Protein AF-Q1LC06-F1 (afdb_monomer)

pLDDT: mean 85.15, std 14.75, range [35.41, 97.0]

Mean predicted aligned error: 7.0 Å

Radius of gyration: 16.5 Å; Cα contacts (8 Å, |Δi|>4): 172; chains: 1; bounding box: 37×42×52 Å

Structure (mmCIF, N/CA/C/O backbone):
data_AF-Q1LC06-F1
#
_entry.id   AF-Q1LC06-F1
#
loop_
_atom_site.group_PDB
_atom_site.id
_atom_site.type_symbol
_atom_site.label_atom_id
_atom_site.label_alt_id
_atom_site.label_comp_id
_atom_site.label_asym_id
_atom_site.label_entity_id
_atom_site.label_seq_id
_atom_site.pdbx_PDB_ins_code
_atom_site.Cartn_x
_atom_site.Cartn_y
_atom_site.Cartn_z
_atom_site.occupancy
_atom_site.B_iso_or_equiv
_atom_site.auth_seq_id
_atom_site.auth_comp_id
_atom_site.auth_asym_id
_atom_site.auth_atom_id
_atom_site.pdbx_PDB_model_num
ATOM 1 N N . MET A 1 1 ? 7.340 -6.368 9.142 1.00 75.00 1 MET A N 1
ATOM 2 C CA . MET A 1 1 ? 6.178 -6.668 8.274 1.00 75.00 1 MET A CA 1
ATOM 3 C C . MET A 1 1 ? 6.332 -6.189 6.844 1.00 75.00 1 MET A C 1
ATOM 5 O O . MET A 1 1 ? 6.504 -7.038 5.987 1.00 75.00 1 MET A O 1
ATOM 9 N N . ALA A 1 2 ? 6.331 -4.875 6.582 1.00 82.19 2 ALA A N 1
ATOM 10 C CA . ALA A 1 2 ? 6.405 -4.317 5.225 1.00 82.19 2 ALA A CA 1
ATOM 11 C C . ALA A 1 2 ? 7.526 -4.959 4.376 1.00 82.19 2 ALA A C 1
ATOM 13 O O . ALA A 1 2 ? 7.285 -5.478 3.293 1.00 82.19 2 ALA A O 1
ATOM 14 N N . THR A 1 3 ? 8.736 -5.085 4.928 1.00 87.25 3 THR A N 1
ATOM 15 C CA . THR A 1 3 ? 9.848 -5.800 4.279 1.00 87.25 3 THR A CA 1
ATOM 16 C C . THR A 1 3 ? 9.493 -7.221 3.822 1.00 87.25 3 THR A C 1
ATOM 18 O O . THR A 1 3 ? 9.851 -7.611 2.711 1.00 87.25 3 THR A O 1
ATOM 21 N N . ARG A 1 4 ? 8.800 -8.005 4.665 1.00 85.88 4 ARG A N 1
ATOM 22 C CA . ARG A 1 4 ? 8.395 -9.388 4.352 1.00 85.88 4 ARG A CA 1
ATOM 23 C C . ARG A 1 4 ? 7.336 -9.404 3.256 1.00 85.88 4 ARG A C 1
ATOM 25 O O . ARG A 1 4 ? 7.465 -10.193 2.330 1.00 85.88 4 ARG A O 1
ATOM 32 N N . THR A 1 5 ? 6.352 -8.508 3.322 1.00 86.38 5 THR A N 1
ATOM 33 C CA . THR A 1 5 ? 5.276 -8.411 2.328 1.00 86.38 5 THR A CA 1
ATOM 34 C C . THR A 1 5 ? 5.833 -8.173 0.926 1.00 86.38 5 THR A C 1
ATOM 36 O O . THR A 1 5 ? 5.565 -8.960 0.020 1.00 86.38 5 THR A O 1
ATOM 39 N N . ALA A 1 6 ? 6.669 -7.144 0.750 1.00 88.19 6 ALA A N 1
ATOM 40 C CA . ALA A 1 6 ? 7.262 -6.843 -0.552 1.00 88.19 6 ALA A CA 1
ATOM 41 C C . ALA A 1 6 ? 8.168 -7.978 -1.054 1.00 88.19 6 ALA A C 1
ATOM 43 O O . ALA A 1 6 ? 8.025 -8.432 -2.186 1.00 88.19 6 ALA A O 1
ATOM 44 N N . ARG A 1 7 ? 9.054 -8.507 -0.199 1.00 89.75 7 ARG A N 1
ATOM 45 C CA . ARG A 1 7 ? 9.931 -9.629 -0.576 1.00 89.75 7 ARG A CA 1
ATOM 46 C C . ARG A 1 7 ? 9.153 -10.893 -0.937 1.00 89.75 7 ARG A C 1
ATOM 48 O O . ARG A 1 7 ? 9.532 -11.576 -1.880 1.00 89.75 7 ARG A O 1
ATOM 55 N N . GLY A 1 8 ? 8.072 -11.188 -0.220 1.00 88.00 8 GLY A N 1
ATOM 56 C CA . GLY A 1 8 ? 7.215 -12.336 -0.493 1.00 88.00 8 GLY A CA 1
ATOM 57 C C . GLY A 1 8 ? 6.530 -12.236 -1.853 1.00 88.00 8 GLY A C 1
ATOM 58 O O . GLY A 1 8 ? 6.488 -13.224 -2.581 1.00 88.00 8 GLY A O 1
ATOM 59 N N . VAL A 1 9 ? 6.046 -11.048 -2.231 1.00 88.88 9 VAL A N 1
ATOM 60 C CA . VAL A 1 9 ? 5.486 -10.813 -3.572 1.00 88.88 9 VAL A CA 1
ATOM 61 C C . VAL A 1 9 ? 6.544 -11.040 -4.652 1.00 88.88 9 VAL A C 1
ATOM 63 O O . VAL A 1 9 ? 6.303 -11.813 -5.578 1.00 88.88 9 VAL A O 1
ATOM 66 N N . LEU A 1 10 ? 7.717 -10.416 -4.510 1.00 90.88 10 LEU A N 1
ATOM 67 C CA . LEU A 1 10 ? 8.790 -10.509 -5.503 1.00 90.88 10 LEU A CA 1
ATOM 68 C C . LEU A 1 10 ? 9.287 -11.944 -5.683 1.00 90.88 10 LEU A C 1
ATOM 70 O O . LEU A 1 10 ? 9.414 -12.404 -6.813 1.00 90.88 10 LEU A O 1
ATOM 74 N N . ALA A 1 11 ? 9.481 -12.679 -4.586 1.00 89.56 11 ALA A N 1
ATOM 75 C CA . ALA A 1 11 ? 9.899 -14.076 -4.639 1.00 89.56 11 ALA A CA 1
ATOM 76 C C . ALA A 1 11 ? 8.868 -14.967 -5.354 1.00 89.56 11 ALA A C 1
ATOM 78 O O . ALA A 1 11 ? 9.244 -15.808 -6.164 1.00 89.56 11 ALA A O 1
ATOM 79 N N . ARG A 1 12 ? 7.563 -14.769 -5.110 1.00 88.19 12 ARG A N 1
ATOM 80 C CA . ARG A 1 12 ? 6.499 -15.551 -5.774 1.00 88.19 12 ARG A CA 1
ATOM 81 C C . ARG A 1 12 ? 6.380 -15.272 -7.270 1.00 88.19 12 ARG A C 1
ATOM 83 O O . ARG A 1 12 ? 5.881 -16.121 -8.001 1.00 88.19 12 ARG A O 1
ATOM 90 N N . LYS A 1 13 ? 6.780 -14.080 -7.707 1.00 89.88 13 LYS A N 1
ATOM 91 C CA . LYS A 1 13 ? 6.736 -13.651 -9.111 1.00 89.88 13 LYS A CA 1
ATOM 92 C C . LYS A 1 13 ? 8.091 -13.738 -9.812 1.00 89.88 13 LYS A C 1
ATOM 94 O O . LYS A 1 13 ? 8.196 -13.266 -10.937 1.00 89.88 13 LYS A O 1
ATOM 99 N N . ASP A 1 14 ? 9.089 -14.332 -9.153 1.00 91.94 14 ASP A N 1
ATOM 100 C CA . ASP A 1 14 ? 10.467 -14.453 -9.641 1.00 91.94 14 ASP A CA 1
ATOM 101 C C . ASP A 1 14 ? 11.035 -13.113 -10.154 1.00 91.94 14 ASP A C 1
ATOM 103 O O . ASP A 1 14 ? 11.592 -12.996 -11.244 1.00 91.94 14 ASP A O 1
ATOM 107 N N . PHE A 1 15 ? 10.819 -12.057 -9.365 1.00 93.38 15 PHE A N 1
ATOM 108 C CA . PHE A 1 15 ? 11.215 -10.690 -9.693 1.00 93.38 15 PHE A CA 1
ATOM 109 C C . PHE A 1 15 ? 12.396 -10.238 -8.836 1.00 93.38 15 PHE A C 1
ATOM 111 O O . PHE A 1 15 ? 12.371 -10.312 -7.606 1.00 93.38 15 PHE A O 1
ATOM 118 N N . SER A 1 16 ? 13.418 -9.683 -9.479 1.00 95.50 16 SER A N 1
ATOM 119 C CA . SER A 1 16 ? 14.534 -9.023 -8.799 1.00 95.50 16 SER A CA 1
ATOM 120 C C . SER A 1 16 ? 14.218 -7.563 -8.448 1.00 95.50 16 SER A C 1
ATOM 122 O O . SER A 1 16 ? 13.376 -6.916 -9.076 1.00 95.50 16 SER A O 1
ATOM 124 N N . PHE A 1 17 ? 14.954 -6.994 -7.485 1.00 95.38 17 PHE A N 1
ATOM 125 C CA . PHE A 1 17 ? 14.864 -5.560 -7.176 1.00 95.38 17 PHE A CA 1
ATOM 126 C C . PHE A 1 17 ? 15.241 -4.668 -8.366 1.00 95.38 17 PHE A C 1
ATOM 128 O O . PHE A 1 17 ? 14.696 -3.575 -8.498 1.00 95.38 17 PHE A O 1
ATOM 135 N N . ALA A 1 18 ? 16.137 -5.134 -9.242 1.00 96.38 18 ALA A N 1
ATOM 136 C CA . ALA A 1 18 ? 16.543 -4.403 -10.439 1.00 96.38 18 ALA A CA 1
ATOM 137 C C . ALA A 1 18 ? 15.396 -4.312 -11.451 1.00 96.38 18 ALA A C 1
ATOM 139 O O . ALA A 1 18 ? 15.046 -3.212 -11.872 1.00 96.38 18 ALA A O 1
ATOM 140 N N . GLN A 1 19 ? 14.754 -5.446 -11.754 1.00 96.94 19 GLN A N 1
ATOM 141 C CA . GLN A 1 19 ? 13.580 -5.487 -12.633 1.00 96.94 19 GLN A CA 1
ATOM 142 C C . GLN A 1 19 ? 12.419 -4.668 -12.068 1.00 96.94 19 GLN A C 1
ATOM 144 O O . GLN A 1 19 ? 11.697 -4.026 -12.827 1.00 96.94 19 GLN A O 1
ATOM 149 N N . LEU A 1 20 ? 12.235 -4.683 -10.743 1.00 96.88 20 LEU A N 1
ATOM 150 C CA . LEU A 1 20 ? 11.213 -3.873 -10.092 1.00 96.88 20 LEU A CA 1
ATOM 151 C C . LEU A 1 20 ? 11.479 -2.376 -10.279 1.00 96.88 20 LEU A C 1
ATOM 153 O O . LEU A 1 20 ? 10.591 -1.657 -10.727 1.00 96.88 20 LEU A O 1
ATOM 157 N N . ALA A 1 21 ? 12.690 -1.916 -9.952 1.00 97.00 21 ALA A N 1
ATOM 158 C CA . ALA A 1 21 ? 13.057 -0.505 -10.054 1.00 97.00 21 ALA A CA 1
ATOM 159 C C . ALA A 1 21 ? 12.931 0.018 -11.492 1.00 97.00 21 ALA A C 1
ATOM 161 O O . ALA A 1 21 ? 12.419 1.114 -11.710 1.00 97.00 21 ALA A O 1
ATOM 162 N N . GLU A 1 22 ? 13.370 -0.779 -12.469 1.00 96.88 22 GLU A N 1
ATOM 163 C CA . GLU A 1 22 ? 13.260 -0.451 -13.890 1.00 96.88 22 GLU A CA 1
ATOM 164 C C . GLU A 1 22 ? 11.798 -0.315 -14.317 1.00 96.88 22 GLU A C 1
ATOM 166 O O . GLU A 1 22 ? 11.402 0.718 -14.855 1.00 96.88 22 GLU A O 1
ATOM 171 N N . ARG A 1 23 ? 10.970 -1.326 -14.043 1.00 95.69 23 ARG A N 1
ATOM 172 C CA . ARG A 1 23 ? 9.589 -1.340 -14.530 1.00 95.69 23 ARG A CA 1
ATOM 173 C C . ARG A 1 23 ? 8.688 -0.327 -13.827 1.00 95.69 23 ARG A C 1
ATOM 175 O O . ARG A 1 23 ? 7.902 0.317 -14.507 1.00 95.69 23 ARG A O 1
ATOM 182 N N . ILE A 1 24 ? 8.845 -0.116 -12.518 1.00 94.38 24 ILE A N 1
ATOM 183 C CA . ILE A 1 24 ? 8.135 0.961 -11.805 1.00 94.38 24 ILE A CA 1
ATOM 184 C C . ILE A 1 24 ? 8.526 2.340 -12.370 1.00 94.38 24 ILE A C 1
ATOM 186 O O . ILE A 1 24 ? 7.675 3.219 -12.497 1.00 94.38 24 ILE A O 1
ATOM 190 N N . SER A 1 25 ? 9.789 2.520 -12.776 1.00 94.62 25 SER A N 1
ATOM 191 C CA . SER A 1 25 ? 10.231 3.764 -13.422 1.00 94.62 25 SER A CA 1
ATOM 192 C C . SER A 1 25 ? 9.602 3.969 -14.798 1.00 94.62 25 SER A C 1
ATOM 194 O O . SER A 1 25 ? 9.201 5.087 -15.117 1.00 94.62 25 SER A O 1
ATOM 196 N N . VAL A 1 26 ? 9.500 2.905 -15.605 1.00 92.69 26 VAL A N 1
ATOM 197 C CA . VAL A 1 26 ? 8.792 2.932 -16.900 1.00 92.69 26 VAL A CA 1
ATOM 198 C C . VAL A 1 26 ? 7.323 3.302 -16.709 1.00 92.69 26 VAL A C 1
ATOM 200 O O . VAL A 1 26 ? 6.767 4.041 -17.517 1.00 92.69 26 VAL A O 1
ATOM 203 N N . ASP A 1 27 ? 6.730 2.854 -15.609 1.00 87.62 27 ASP A N 1
ATOM 204 C CA . ASP A 1 27 ? 5.341 3.106 -15.245 1.00 87.62 27 ASP A CA 1
ATOM 205 C C . ASP A 1 27 ? 5.113 4.461 -14.527 1.00 87.62 27 ASP A C 1
ATOM 207 O O . ASP A 1 27 ? 4.087 4.729 -13.905 1.00 87.62 27 ASP A O 1
ATOM 211 N N . GLY A 1 28 ? 6.081 5.376 -14.627 1.00 87.56 28 GLY A N 1
ATOM 212 C CA . GLY A 1 28 ? 5.905 6.770 -14.217 1.00 87.56 28 GLY A CA 1
ATOM 213 C C . GLY A 1 28 ? 6.199 7.067 -12.746 1.00 87.56 28 GLY A C 1
ATOM 214 O O . GLY A 1 28 ? 5.961 8.194 -12.309 1.00 87.56 28 GLY A O 1
ATOM 215 N N . MET A 1 29 ? 6.768 6.122 -11.990 1.00 91.62 29 MET A N 1
ATOM 216 C CA . MET A 1 29 ? 7.312 6.363 -10.649 1.00 91.62 29 MET A CA 1
ATOM 217 C C . MET A 1 29 ? 8.844 6.228 -10.680 1.00 91.62 29 MET A C 1
ATOM 219 O O . MET A 1 29 ? 9.366 5.124 -10.537 1.00 91.62 29 MET A O 1
ATOM 223 N N . PRO A 1 30 ? 9.599 7.331 -10.868 1.00 92.62 30 PRO A N 1
ATOM 224 C CA . PRO A 1 30 ? 11.052 7.277 -10.973 1.00 92.62 30 PRO A CA 1
ATOM 225 C C . PRO A 1 30 ? 11.692 6.608 -9.760 1.00 92.62 30 PRO A C 1
ATOM 227 O O . PRO A 1 30 ? 11.524 7.047 -8.620 1.00 92.62 30 PRO A O 1
ATOM 230 N N . GLU A 1 31 ? 12.467 5.562 -10.013 1.00 94.56 31 GLU A N 1
ATOM 231 C CA . GLU A 1 31 ? 13.031 4.726 -8.973 1.00 94.56 31 GLU A CA 1
ATOM 232 C C . GLU A 1 31 ? 14.444 4.258 -9.339 1.00 94.56 31 GLU A C 1
ATOM 234 O O . GLU A 1 31 ? 14.818 4.140 -10.503 1.00 94.56 31 GLU A O 1
ATOM 239 N N . SER A 1 32 ? 15.265 3.982 -8.326 1.00 96.06 32 SER A N 1
ATOM 240 C CA . SER A 1 32 ? 16.580 3.364 -8.528 1.00 96.06 32 SER A CA 1
ATOM 241 C C . SER A 1 32 ? 16.648 2.003 -7.848 1.00 96.06 32 SER A C 1
ATOM 243 O O . SER A 1 32 ? 15.952 1.765 -6.860 1.00 96.06 32 SER A O 1
ATOM 245 N N . LEU A 1 33 ? 17.539 1.123 -8.322 1.00 96.62 33 LEU A N 1
ATOM 246 C CA . LEU A 1 33 ? 17.820 -0.155 -7.656 1.00 96.62 33 LEU A CA 1
ATOM 247 C C . LEU A 1 33 ? 18.137 0.066 -6.172 1.00 96.62 33 LEU A C 1
ATOM 249 O O . LEU A 1 33 ? 17.479 -0.492 -5.297 1.00 96.62 33 LEU A O 1
ATOM 253 N N . ARG A 1 34 ? 19.088 0.965 -5.886 1.00 96.06 34 ARG A N 1
ATOM 254 C CA . ARG A 1 34 ? 19.488 1.285 -4.513 1.00 96.06 34 ARG A CA 1
ATOM 255 C C . ARG A 1 34 ? 18.318 1.840 -3.701 1.00 96.06 34 ARG A C 1
ATOM 257 O O . ARG A 1 34 ? 18.161 1.460 -2.547 1.00 96.06 34 ARG A O 1
ATOM 264 N N . GLY A 1 35 ? 17.502 2.726 -4.275 1.00 94.44 35 GLY A N 1
ATOM 265 C CA . GLY A 1 35 ? 16.316 3.284 -3.619 1.00 94.44 35 GLY A CA 1
ATOM 266 C C . GLY A 1 35 ? 15.298 2.205 -3.248 1.00 94.44 35 GLY A C 1
ATOM 267 O O . GLY A 1 35 ? 14.890 2.123 -2.084 1.00 94.44 35 GLY A O 1
ATOM 268 N N . THR A 1 36 ? 14.971 1.342 -4.210 1.00 95.06 36 THR A N 1
ATOM 269 C CA . THR A 1 36 ? 14.073 0.183 -4.081 1.00 95.06 36 THR A CA 1
ATOM 270 C C . THR A 1 36 ? 14.536 -0.779 -2.999 1.00 95.06 36 THR A C 1
ATOM 272 O O . THR A 1 36 ? 13.797 -1.070 -2.056 1.00 95.06 36 THR A O 1
ATOM 275 N N . GLU A 1 37 ? 15.781 -1.243 -3.084 1.00 95.88 37 GLU A N 1
ATOM 276 C CA . GLU A 1 37 ? 16.354 -2.162 -2.103 1.00 95.88 37 GLU A CA 1
ATOM 277 C C . GLU A 1 37 ? 16.317 -1.556 -0.706 1.00 95.88 37 GLU A C 1
ATOM 279 O O . GLU A 1 37 ? 15.879 -2.196 0.248 1.00 95.88 37 GLU A O 1
ATOM 284 N N . SER A 1 38 ? 16.730 -0.295 -0.585 1.00 94.94 38 SER A N 1
ATOM 285 C CA . SER A 1 38 ? 16.834 0.383 0.700 1.00 94.94 38 SER A CA 1
ATOM 286 C C . SER A 1 38 ? 15.468 0.569 1.368 1.00 94.94 38 SER A C 1
ATOM 288 O O . SER A 1 38 ? 15.336 0.306 2.567 1.00 94.94 38 SER A O 1
ATOM 290 N N . LYS A 1 39 ? 14.436 0.978 0.615 1.00 94.38 39 LYS A N 1
ATOM 291 C CA . LYS A 1 39 ? 13.082 1.171 1.163 1.00 94.38 39 LYS A CA 1
ATOM 292 C C . LYS A 1 39 ? 12.380 -0.147 1.469 1.00 94.38 39 LYS A C 1
ATOM 294 O O . LYS A 1 39 ? 11.708 -0.229 2.495 1.00 94.38 39 LYS A O 1
ATOM 299 N N . ILE A 1 40 ? 12.570 -1.183 0.648 1.00 93.69 40 ILE A N 1
ATOM 300 C CA . ILE A 1 40 ? 12.020 -2.515 0.925 1.00 93.69 40 ILE A CA 1
ATOM 301 C C . ILE A 1 40 ? 12.713 -3.113 2.143 1.00 93.69 40 ILE A C 1
ATOM 303 O O . ILE A 1 40 ? 12.034 -3.596 3.043 1.00 93.69 40 ILE A O 1
ATOM 307 N N . HIS A 1 41 ? 14.042 -3.033 2.220 1.00 92.38 41 HIS A N 1
ATOM 308 C CA . HIS A 1 41 ? 14.798 -3.560 3.351 1.00 92.38 41 HIS A CA 1
ATOM 309 C C . HIS A 1 41 ? 14.351 -2.926 4.671 1.00 92.38 41 HIS A C 1
ATOM 311 O O . HIS A 1 41 ? 14.027 -3.649 5.611 1.00 92.38 41 HIS A O 1
ATOM 317 N N . ARG A 1 42 ? 14.238 -1.591 4.713 1.00 91.88 42 ARG A N 1
ATOM 318 C CA . ARG A 1 42 ? 13.752 -0.861 5.895 1.00 91.88 42 ARG A CA 1
ATOM 319 C C . ARG A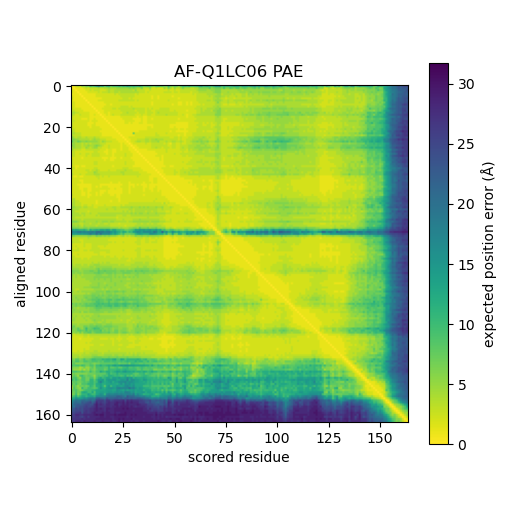 1 42 ? 12.241 -0.959 6.122 1.00 91.88 42 ARG A C 1
ATOM 321 O O . ARG A 1 42 ? 11.776 -0.588 7.193 1.00 91.88 42 ARG A O 1
ATOM 328 N N . GLY A 1 43 ? 11.469 -1.408 5.133 1.00 90.94 43 GLY A N 1
ATOM 329 C CA . GLY A 1 43 ? 10.008 -1.415 5.202 1.00 90.94 43 GLY A CA 1
ATOM 330 C C . GLY A 1 43 ? 9.386 -0.013 5.230 1.00 90.94 43 GLY A C 1
ATOM 331 O O . GLY A 1 43 ? 8.308 0.162 5.787 1.00 90.94 43 GLY A O 1
ATOM 332 N N . THR A 1 44 ? 10.063 0.988 4.659 1.00 92.12 44 THR A N 1
ATOM 333 C CA . THR A 1 44 ? 9.671 2.412 4.703 1.00 92.12 44 THR A CA 1
ATOM 334 C C . THR A 1 44 ? 9.062 2.899 3.386 1.00 92.12 44 THR A C 1
ATOM 336 O O . THR A 1 44 ? 9.202 4.067 3.036 1.00 92.12 44 THR A O 1
ATOM 339 N N . TYR A 1 45 ? 8.469 2.004 2.599 1.00 94.38 45 TYR A N 1
ATOM 340 C CA . TYR A 1 45 ? 7.860 2.350 1.315 1.00 94.38 45 TYR A CA 1
ATOM 341 C C . TYR A 1 45 ? 6.391 2.775 1.478 1.00 94.38 45 TYR A C 1
ATOM 343 O O . TYR A 1 45 ? 5.728 2.443 2.466 1.00 94.38 45 TYR A O 1
ATOM 351 N N . SER A 1 46 ? 5.889 3.549 0.516 1.00 95.75 46 SER A N 1
ATOM 352 C CA . SER A 1 46 ? 4.506 4.031 0.496 1.00 95.75 46 SER A CA 1
ATOM 353 C C . SER A 1 46 ? 3.537 2.957 0.000 1.00 95.75 46 SER A C 1
ATOM 355 O O . SER A 1 46 ? 3.927 2.005 -0.677 1.00 95.75 46 SER A O 1
ATOM 357 N N . LEU A 1 47 ? 2.250 3.124 0.300 1.00 95.75 47 LEU A N 1
ATOM 358 C CA . LEU A 1 47 ? 1.198 2.312 -0.304 1.00 95.75 47 LEU A CA 1
ATOM 359 C C . LEU A 1 47 ? 1.185 2.481 -1.832 1.00 95.75 47 LEU A C 1
ATOM 361 O O . LEU A 1 47 ? 0.998 1.501 -2.537 1.00 95.75 47 LEU A O 1
ATOM 365 N N . ALA A 1 48 ? 1.467 3.684 -2.341 1.00 95.44 48 ALA A N 1
ATOM 366 C CA . ALA A 1 48 ? 1.587 3.943 -3.777 1.00 95.44 48 ALA A CA 1
ATOM 367 C C . ALA A 1 48 ? 2.648 3.046 -4.431 1.00 95.44 48 ALA A C 1
ATOM 369 O O . ALA A 1 48 ? 2.356 2.352 -5.399 1.00 95.44 48 ALA A O 1
ATOM 370 N N . PHE A 1 49 ? 3.846 2.983 -3.840 1.00 95.75 49 PHE A N 1
ATOM 371 C CA . PHE A 1 49 ? 4.913 2.093 -4.299 1.00 95.75 49 PHE A CA 1
ATOM 372 C C . PHE A 1 49 ? 4.492 0.619 -4.249 1.00 95.75 49 PHE A C 1
ATOM 374 O O . PHE A 1 49 ? 4.822 -0.156 -5.141 1.00 95.75 49 PHE A O 1
ATOM 381 N N . PHE A 1 50 ? 3.757 0.217 -3.209 1.00 95.44 50 PHE A N 1
ATOM 382 C CA . PHE A 1 50 ? 3.264 -1.152 -3.095 1.00 95.44 50 PHE A CA 1
ATOM 383 C C . PHE A 1 50 ? 2.260 -1.502 -4.198 1.00 95.44 50 PHE A C 1
ATOM 385 O O . PHE A 1 50 ? 2.384 -2.566 -4.792 1.00 95.44 50 PHE A O 1
ATOM 392 N N . LEU A 1 51 ? 1.302 -0.619 -4.491 1.00 94.81 51 LEU A N 1
ATOM 393 C CA . LEU A 1 51 ? 0.322 -0.832 -5.559 1.00 94.81 51 LEU A CA 1
ATOM 394 C C . LEU A 1 51 ? 0.996 -0.891 -6.935 1.00 94.81 51 LEU A C 1
ATOM 396 O O . LEU A 1 51 ? 0.734 -1.832 -7.677 1.00 94.81 51 LEU A O 1
ATOM 400 N N . ALA A 1 52 ? 1.928 0.026 -7.214 1.00 94.88 52 ALA A N 1
ATOM 401 C CA . ALA A 1 52 ? 2.730 -0.000 -8.437 1.00 94.88 52 ALA A CA 1
ATOM 402 C C . ALA A 1 52 ? 3.516 -1.313 -8.565 1.00 94.88 52 ALA A C 1
ATOM 404 O O . ALA A 1 52 ? 3.533 -1.941 -9.618 1.00 94.88 52 ALA A O 1
ATOM 405 N N . MET A 1 53 ? 4.128 -1.776 -7.468 1.00 95.31 53 MET A N 1
ATOM 406 C CA . MET 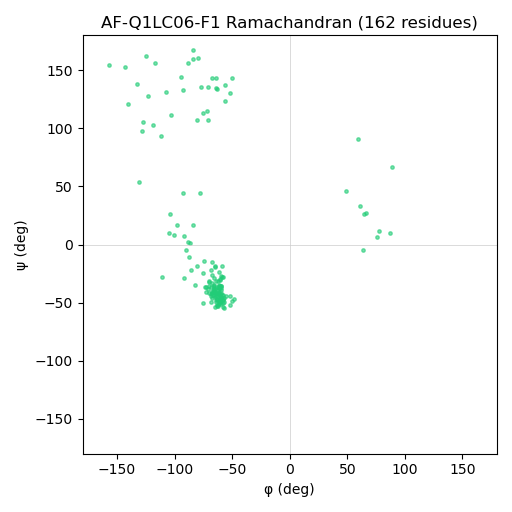A 1 53 ? 4.813 -3.067 -7.436 1.00 95.31 53 MET A CA 1
ATOM 407 C C . MET A 1 53 ? 3.859 -4.215 -7.758 1.00 95.31 53 MET A C 1
ATOM 409 O O . MET A 1 53 ? 4.246 -5.076 -8.538 1.00 95.31 53 MET A O 1
ATOM 413 N N . LEU A 1 54 ? 2.660 -4.263 -7.166 1.00 93.75 54 LEU A N 1
ATOM 414 C CA . LEU A 1 54 ? 1.699 -5.336 -7.436 1.00 93.75 54 LEU A CA 1
ATOM 415 C C . LEU A 1 54 ? 1.315 -5.393 -8.916 1.00 93.75 54 LEU A C 1
ATOM 417 O O . LEU A 1 54 ? 1.323 -6.478 -9.494 1.00 93.75 54 LEU A O 1
ATOM 421 N N . ASP A 1 55 ? 1.040 -4.241 -9.517 1.00 93.19 55 ASP A N 1
ATOM 422 C CA . ASP A 1 55 ? 0.663 -4.140 -10.923 1.00 93.19 55 ASP A CA 1
ATOM 423 C C . ASP A 1 55 ? 1.809 -4.565 -11.858 1.00 93.19 55 ASP A C 1
ATOM 425 O O . ASP A 1 55 ? 1.690 -5.524 -12.623 1.00 93.19 55 ASP A O 1
ATOM 429 N N . VAL A 1 56 ? 2.986 -3.960 -11.689 1.00 93.88 56 VAL A N 1
ATOM 430 C CA . VAL A 1 56 ? 4.177 -4.203 -12.517 1.00 93.88 56 VAL A CA 1
ATOM 431 C C . VAL A 1 56 ? 4.655 -5.659 -12.486 1.00 93.88 56 VAL A C 1
ATOM 433 O O . VAL A 1 56 ? 5.165 -6.178 -13.486 1.00 93.88 56 VAL A O 1
ATOM 436 N N . VAL A 1 57 ? 4.535 -6.334 -11.341 1.00 92.81 57 VAL A N 1
ATOM 437 C CA . VAL A 1 57 ? 4.931 -7.748 -11.203 1.00 92.81 57 VAL A CA 1
ATOM 438 C C . VAL A 1 57 ? 3.808 -8.715 -11.599 1.00 92.81 57 VAL A C 1
ATOM 440 O O . VAL A 1 57 ? 3.973 -9.934 -11.482 1.00 92.81 57 VAL A O 1
ATOM 443 N N . GLY A 1 58 ? 2.655 -8.197 -12.034 1.00 89.75 58 GLY A N 1
ATOM 444 C CA . GLY A 1 58 ? 1.468 -8.979 -12.372 1.00 89.75 58 GLY A CA 1
ATOM 445 C C . GLY A 1 58 ? 0.932 -9.778 -11.183 1.00 89.75 58 GLY A C 1
ATOM 446 O O . GLY A 1 58 ? 0.491 -10.923 -11.343 1.00 89.75 58 GLY A O 1
ATOM 447 N N . ALA A 1 59 ? 1.064 -9.253 -9.963 1.00 89.12 59 ALA A N 1
ATOM 448 C CA . ALA A 1 59 ? 0.471 -9.847 -8.774 1.00 89.12 59 ALA A CA 1
ATOM 449 C C . ALA A 1 59 ? -1.025 -9.537 -8.712 1.00 89.12 59 ALA A C 1
ATOM 451 O O . ALA A 1 59 ? -1.451 -8.408 -8.910 1.00 89.12 59 ALA A O 1
ATOM 452 N N . GLU A 1 60 ? -1.818 -10.559 -8.395 1.00 87.00 60 GLU A N 1
ATOM 453 C CA . GLU A 1 60 ? -3.244 -10.380 -8.133 1.00 87.00 60 GLU A CA 1
ATOM 454 C C . GLU A 1 60 ? -3.429 -9.505 -6.902 1.00 87.00 60 GLU A C 1
ATOM 456 O O . GLU A 1 60 ? -2.787 -9.774 -5.893 1.00 87.00 60 GLU A O 1
ATOM 461 N N . TYR A 1 61 ? -4.332 -8.532 -6.968 1.00 88.94 61 TYR A N 1
ATOM 462 C CA . TYR A 1 61 ? -4.758 -7.673 -5.864 1.00 88.94 61 TYR A CA 1
ATOM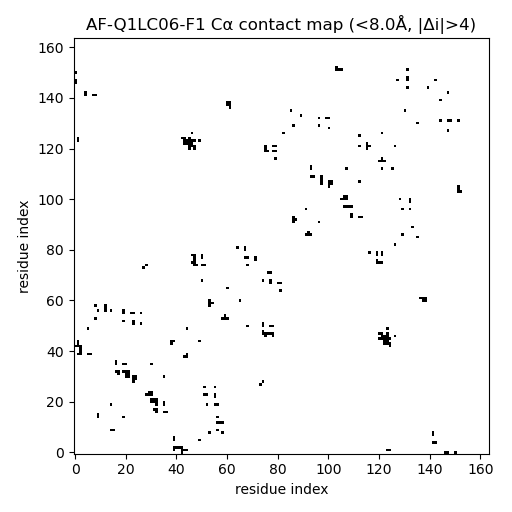 463 C C . TYR A 1 61 ? -6.285 -7.738 -5.697 1.00 88.94 61 TYR A C 1
ATOM 465 O O . TYR A 1 61 ? -6.971 -8.183 -6.620 1.00 88.94 61 TYR A O 1
ATOM 473 N N . PRO A 1 62 ? -6.832 -7.317 -4.539 1.00 90.06 62 PRO A N 1
ATOM 474 C CA . PRO A 1 62 ? -8.266 -7.343 -4.294 1.00 90.06 62 PRO A CA 1
ATOM 475 C C . PRO A 1 62 ? -9.056 -6.661 -5.412 1.00 90.06 62 PRO A C 1
ATOM 477 O O . PRO A 1 62 ? -8.753 -5.533 -5.810 1.00 90.06 62 PRO A O 1
ATOM 480 N N . THR A 1 63 ? -10.082 -7.342 -5.919 1.00 89.00 63 THR A N 1
ATOM 481 C CA . THR A 1 63 ? -10.840 -6.891 -7.105 1.00 89.00 63 THR A CA 1
ATOM 482 C C . THR A 1 63 ? -11.496 -5.520 -6.926 1.00 89.00 63 THR A C 1
ATOM 484 O O . THR A 1 63 ? -11.663 -4.765 -7.885 1.00 89.00 63 THR A O 1
ATOM 487 N N . GLN A 1 64 ? -11.821 -5.134 -5.690 1.00 90.50 64 GLN A N 1
ATOM 488 C CA . GLN A 1 64 ? -12.360 -3.810 -5.392 1.00 90.50 64 GLN A CA 1
ATOM 489 C C . GLN A 1 64 ? -11.348 -2.673 -5.623 1.00 90.50 64 GLN A C 1
ATOM 491 O O . GLN A 1 64 ? -11.756 -1.511 -5.727 1.00 90.50 64 GLN A O 1
ATOM 496 N N . TRP A 1 65 ? -10.052 -2.988 -5.753 1.00 93.75 65 TRP A N 1
ATOM 497 C CA . TRP A 1 65 ? -8.993 -2.021 -6.057 1.00 93.75 65 TRP A CA 1
ATOM 498 C C . TRP A 1 65 ? -8.812 -1.764 -7.547 1.00 93.75 65 TRP A C 1
ATOM 500 O O . TRP A 1 65 ? -8.321 -0.694 -7.896 1.00 93.75 65 TRP A O 1
ATOM 510 N N . THR A 1 66 ? -9.244 -2.680 -8.420 1.00 92.00 66 THR A N 1
ATOM 511 C CA . THR A 1 66 ? -9.037 -2.606 -9.877 1.00 92.00 66 THR A CA 1
ATOM 512 C C . THR A 1 66 ? -9.456 -1.260 -10.448 1.00 92.00 66 THR A C 1
ATOM 514 O O . THR A 1 66 ? -8.665 -0.583 -11.089 1.00 92.00 66 THR A O 1
ATOM 517 N N . LYS A 1 67 ? -10.653 -0.779 -10.098 1.00 91.75 67 LYS A N 1
ATOM 518 C CA . LYS A 1 67 ? -11.137 0.525 -10.575 1.00 91.75 67 LYS A CA 1
ATOM 519 C C . LYS A 1 67 ? -10.268 1.709 -10.147 1.00 91.75 67 LYS A C 1
ATOM 521 O O . LYS A 1 67 ? -10.370 2.751 -10.768 1.00 91.75 67 LYS A O 1
ATOM 526 N N . PHE A 1 68 ? -9.494 1.595 -9.067 1.00 93.00 68 PHE A N 1
ATOM 527 C CA . PHE A 1 68 ? -8.584 2.646 -8.617 1.00 93.00 68 PHE A CA 1
ATOM 528 C C . PHE A 1 68 ? -7.193 2.482 -9.211 1.00 93.00 68 PHE A C 1
ATOM 530 O O . PHE A 1 68 ? -6.496 3.473 -9.352 1.00 93.00 68 PHE A O 1
ATOM 537 N N . ILE A 1 69 ? -6.766 1.267 -9.526 1.00 90.81 69 ILE A N 1
ATOM 538 C CA . ILE A 1 69 ? -5.476 1.035 -10.174 1.00 90.81 69 ILE A CA 1
ATOM 539 C C . ILE A 1 69 ? -5.589 1.437 -11.652 1.00 90.81 69 ILE A C 1
ATOM 541 O O . ILE A 1 69 ? -4.866 2.323 -12.094 1.00 90.81 69 ILE A O 1
ATOM 545 N N . ASP A 1 70 ? -6.608 0.943 -12.356 1.00 87.75 70 ASP A N 1
ATOM 546 C CA . ASP A 1 70 ? -6.787 1.148 -13.800 1.00 87.75 70 ASP A CA 1
ATOM 547 C C . ASP A 1 70 ? -7.163 2.591 -14.178 1.00 87.75 70 ASP A C 1
ATOM 549 O O . ASP A 1 70 ? -6.862 3.062 -15.274 1.00 87.75 70 ASP A O 1
ATOM 553 N N . SER A 1 71 ? -7.882 3.308 -13.306 1.00 79.25 71 SER A N 1
ATOM 554 C CA . SER A 1 71 ? -8.438 4.624 -13.649 1.00 79.25 71 SER A CA 1
ATOM 555 C C . SER A 1 71 ? -7.509 5.796 -13.341 1.00 79.25 71 SER A C 1
ATOM 557 O O . SER A 1 71 ? -7.913 6.949 -13.535 1.00 79.25 71 SER A O 1
ATOM 559 N N . ASN A 1 72 ? -6.354 5.557 -12.717 1.00 69.19 72 ASN A N 1
ATOM 560 C CA . ASN A 1 72 ? -5.649 6.625 -12.024 1.00 69.19 72 ASN A CA 1
ATOM 561 C C . ASN A 1 72 ? -4.576 7.312 -12.858 1.00 69.19 72 ASN A C 1
ATOM 563 O O . ASN A 1 72 ? -3.849 6.712 -13.634 1.00 69.19 72 ASN A O 1
ATOM 567 N N . LYS A 1 73 ? -4.472 8.624 -12.634 1.00 76.69 73 LYS A N 1
ATOM 568 C CA . LYS A 1 73 ? -3.447 9.477 -13.245 1.00 76.69 73 LYS A CA 1
ATOM 569 C C . LYS A 1 73 ? -2.096 9.382 -12.525 1.00 76.69 73 LYS A C 1
ATOM 571 O O . LYS A 1 73 ? -1.100 9.821 -13.084 1.00 76.69 73 LYS A O 1
ATOM 576 N N . SER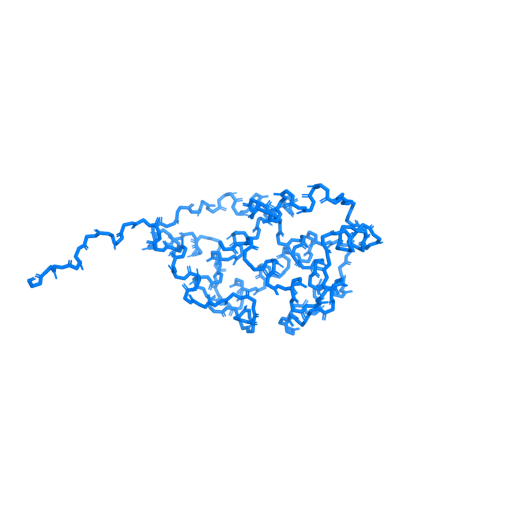 A 1 74 ? -2.083 8.895 -11.277 1.00 90.06 74 SER A N 1
ATOM 577 C CA . SER A 1 74 ? -0.872 8.666 -10.479 1.00 90.06 74 SER A CA 1
ATOM 578 C C . SER A 1 74 ? -1.099 7.617 -9.381 1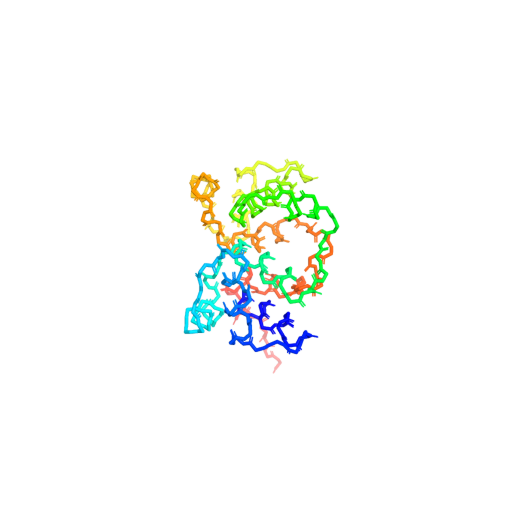.00 90.06 74 SER A C 1
ATOM 580 O O . SER A 1 74 ? -2.224 7.442 -8.891 1.00 90.06 74 SER A O 1
ATOM 582 N N . TRP A 1 75 ? -0.021 6.958 -8.955 1.00 93.50 75 TRP A N 1
ATOM 583 C CA . TRP A 1 75 ? -0.037 5.913 -7.926 1.00 93.50 75 TRP A CA 1
ATOM 584 C C . TRP A 1 75 ? -0.419 6.427 -6.530 1.00 93.50 75 TRP A C 1
ATOM 586 O O . TRP A 1 75 ? -1.032 5.705 -5.742 1.00 93.50 75 TRP A O 1
ATOM 596 N N . GLU A 1 76 ? -0.129 7.688 -6.216 1.00 93.38 76 GLU A N 1
ATOM 597 C CA . GLU A 1 76 ? -0.517 8.343 -4.959 1.00 93.38 76 GLU A CA 1
ATOM 598 C C . GLU A 1 76 ? -2.038 8.487 -4.852 1.00 93.38 76 GLU A C 1
ATOM 600 O O . GLU A 1 76 ? -2.624 8.242 -3.793 1.00 93.38 76 GLU A O 1
ATOM 605 N N . ASN A 1 77 ? -2.701 8.818 -5.964 1.00 92.94 77 ASN A N 1
ATOM 606 C CA . ASN A 1 77 ? -4.160 8.874 -6.015 1.00 92.94 77 ASN A CA 1
ATOM 607 C C . ASN A 1 77 ? -4.779 7.478 -5.877 1.00 92.94 77 ASN A C 1
ATOM 609 O O . ASN A 1 77 ? -5.801 7.328 -5.204 1.00 92.94 77 ASN A O 1
ATOM 613 N N . ALA A 1 78 ? -4.149 6.447 -6.452 1.00 93.69 78 ALA A N 1
ATOM 614 C CA . ALA A 1 78 ? -4.572 5.058 -6.265 1.00 93.69 78 ALA A CA 1
ATOM 615 C C . ALA A 1 78 ? -4.473 4.643 -4.800 1.00 93.69 78 ALA A C 1
ATOM 617 O O . ALA A 1 78 ? -5.460 4.177 -4.232 1.00 93.69 78 ALA A O 1
ATOM 618 N N . ALA A 1 79 ? -3.341 4.917 -4.154 1.00 94.94 79 ALA A N 1
ATOM 619 C CA . ALA A 1 79 ? -3.140 4.643 -2.736 1.00 94.94 79 ALA A CA 1
ATOM 620 C C . ALA A 1 79 ? -4.188 5.330 -1.854 1.00 94.94 79 ALA A C 1
ATOM 622 O O . ALA A 1 79 ? -4.785 4.691 -0.985 1.00 94.94 79 ALA A O 1
ATOM 623 N N . LYS A 1 80 ? -4.458 6.614 -2.104 1.00 95.06 80 LYS A N 1
ATOM 624 C CA . LYS A 1 80 ? -5.485 7.368 -1.382 1.00 95.06 80 LYS A CA 1
ATOM 625 C C . LYS A 1 80 ? -6.870 6.751 -1.554 1.00 95.06 80 LYS A C 1
ATOM 627 O O . LYS A 1 80 ? -7.574 6.553 -0.566 1.00 95.06 80 LYS A O 1
ATOM 632 N N . HIS A 1 81 ? -7.270 6.456 -2.78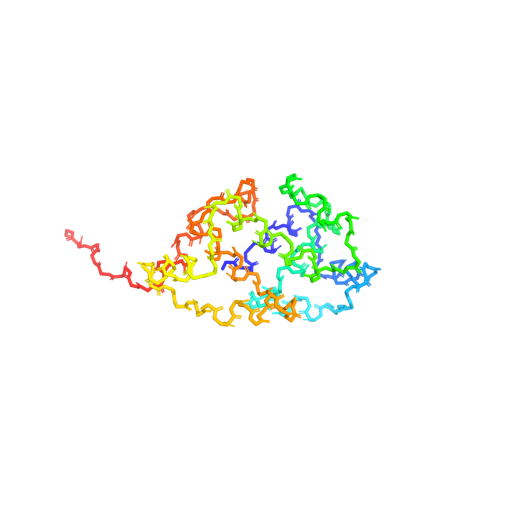9 1.00 94.25 81 HIS A N 1
ATOM 633 C CA . HIS A 1 81 ? -8.585 5.883 -3.060 1.00 94.25 81 HIS A CA 1
ATOM 634 C C . HIS A 1 81 ? -8.738 4.482 -2.474 1.00 94.25 81 HIS A C 1
ATOM 636 O O . HIS A 1 81 ? -9.779 4.210 -1.885 1.00 94.25 81 HIS A O 1
ATOM 642 N N . VAL A 1 82 ? -7.710 3.635 -2.563 1.00 94.69 82 VAL A N 1
ATOM 643 C CA . VAL A 1 82 ? -7.696 2.309 -1.931 1.00 94.69 82 VAL A CA 1
ATOM 644 C C . VAL A 1 82 ? -7.856 2.441 -0.418 1.00 94.69 82 VAL A C 1
ATOM 646 O O . VAL A 1 82 ? -8.768 1.846 0.147 1.00 94.69 82 VAL A O 1
ATOM 649 N N . PHE A 1 83 ? -7.051 3.276 0.242 1.00 94.56 83 PHE A N 1
ATOM 650 C CA . PHE A 1 83 ? -7.131 3.447 1.695 1.00 94.56 83 PHE A CA 1
ATOM 651 C C . PHE A 1 83 ? -8.507 3.956 2.148 1.00 94.56 83 PHE A C 1
ATOM 653 O O . PHE A 1 83 ? -9.131 3.371 3.032 1.00 94.56 83 PHE A O 1
ATOM 660 N N . LEU A 1 84 ? -9.022 5.008 1.504 1.00 93.50 84 LEU A N 1
ATOM 661 C CA . LEU A 1 84 ? -10.342 5.564 1.819 1.00 93.50 84 LEU A CA 1
ATOM 662 C C . LEU A 1 84 ? -11.478 4.589 1.502 1.00 93.50 84 LEU A C 1
ATOM 664 O O . LEU A 1 84 ? -12.493 4.579 2.200 1.00 93.50 84 LEU A O 1
ATOM 668 N N . HIS A 1 85 ? -11.334 3.787 0.448 1.00 94.25 85 HIS A N 1
ATOM 669 C CA . HIS A 1 85 ? -12.316 2.775 0.094 1.00 94.25 85 HIS A CA 1
ATOM 670 C C . HIS A 1 85 ? -12.425 1.707 1.175 1.00 94.25 85 HIS A C 1
ATOM 672 O O . HIS A 1 85 ? -13.538 1.438 1.620 1.00 94.25 85 HIS A O 1
ATOM 678 N N . GLU A 1 86 ? -11.295 1.163 1.626 1.00 93.62 86 GLU A N 1
ATOM 679 C CA . GLU A 1 86 ? -11.266 0.148 2.681 1.00 93.62 86 GLU A CA 1
ATOM 680 C C . GLU A 1 86 ? -11.822 0.703 3.999 1.00 93.62 86 GLU A C 1
ATOM 682 O O . GLU A 1 86 ? -12.677 0.081 4.623 1.00 93.62 86 GLU A O 1
ATOM 687 N N . MET A 1 87 ? -11.465 1.933 4.381 1.00 93.00 87 MET A N 1
ATOM 688 C CA . MET A 1 87 ? -12.076 2.584 5.548 1.00 93.00 87 MET A CA 1
ATOM 689 C C . MET A 1 87 ? -13.600 2.701 5.424 1.00 93.00 87 MET A C 1
ATOM 691 O O . MET A 1 87 ? -14.343 2.308 6.327 1.00 93.00 87 MET A O 1
ATOM 695 N N . LYS A 1 88 ? -14.081 3.217 4.286 1.00 93.19 88 LYS A N 1
ATOM 696 C CA . LYS A 1 88 ? -15.512 3.431 4.047 1.00 93.19 88 LYS A CA 1
ATOM 697 C C . LYS A 1 88 ? -16.286 2.116 3.987 1.00 93.19 88 LYS A C 1
ATOM 699 O O . LYS A 1 88 ? -17.418 2.075 4.465 1.00 93.19 88 LYS A O 1
ATOM 704 N N . ALA A 1 89 ? -15.698 1.059 3.428 1.00 91.31 89 ALA A N 1
ATOM 705 C CA . ALA A 1 89 ? -16.305 -0.269 3.360 1.00 91.31 89 ALA A CA 1
ATOM 706 C C . ALA A 1 89 ? -16.640 -0.826 4.755 1.00 91.31 89 ALA A C 1
ATOM 708 O O . ALA A 1 89 ? -17.616 -1.557 4.904 1.00 91.31 89 ALA A O 1
ATOM 709 N N . HIS A 1 90 ? -15.890 -0.410 5.778 1.00 90.25 90 HIS A N 1
ATOM 710 C CA . HIS A 1 90 ? -16.109 -0.788 7.173 1.00 90.25 90 HIS A CA 1
ATOM 711 C C . HIS A 1 90 ? -16.740 0.316 8.035 1.00 90.25 90 HIS A C 1
ATOM 713 O O . HIS A 1 90 ? -16.813 0.170 9.254 1.00 90.25 90 HIS A O 1
ATOM 719 N N . GLY A 1 91 ? -17.207 1.410 7.422 1.00 92.06 91 GLY A N 1
ATOM 720 C CA . GLY A 1 91 ? -17.836 2.523 8.136 1.00 92.06 91 GLY A CA 1
ATOM 721 C C . GLY A 1 91 ? -16.896 3.263 9.092 1.00 92.06 91 GLY A C 1
ATOM 722 O O . GLY A 1 91 ? -17.374 3.824 10.073 1.00 92.06 91 GLY A O 1
ATOM 723 N N . LEU A 1 92 ? -15.584 3.248 8.835 1.00 92.62 92 LEU A N 1
ATOM 724 C CA . LEU A 1 92 ? -14.589 3.900 9.685 1.00 92.62 92 LEU A CA 1
ATOM 725 C C . LEU A 1 92 ? -14.288 5.326 9.234 1.00 92.62 92 LEU A C 1
ATOM 727 O O . LEU A 1 92 ? -13.992 5.578 8.062 1.00 92.62 92 LEU A O 1
ATOM 731 N N . SER A 1 93 ? -14.272 6.247 10.192 1.00 93.38 93 SER A N 1
ATOM 732 C CA . SER A 1 93 ? -13.574 7.524 10.075 1.00 93.38 93 SER A CA 1
ATOM 733 C C . SER A 1 93 ? -12.094 7.380 10.453 1.00 93.38 93 SER A C 1
ATOM 735 O O . SER A 1 93 ? -11.663 6.369 11.009 1.00 93.38 93 SER A O 1
ATOM 737 N N . VAL A 1 94 ? -11.288 8.405 10.152 1.00 91.62 94 VAL A N 1
ATOM 738 C CA . VAL A 1 94 ? -9.865 8.427 10.543 1.00 91.62 94 VAL A CA 1
ATOM 739 C C . VAL A 1 94 ? -9.730 8.405 12.063 1.00 91.62 94 VAL A C 1
ATOM 741 O O . VAL A 1 94 ? -8.855 7.725 12.591 1.00 91.62 94 VAL A O 1
ATOM 744 N N . LYS A 1 95 ? -10.644 9.083 12.763 1.00 92.75 95 LYS A N 1
ATOM 745 C CA . LYS A 1 95 ? -10.711 9.053 14.219 1.00 92.75 95 LYS A CA 1
ATOM 746 C C . LYS A 1 95 ? -11.008 7.644 14.738 1.00 92.75 95 LYS A C 1
ATOM 748 O O . LYS A 1 95 ? -10.279 7.170 15.596 1.00 92.75 95 LYS A O 1
ATOM 753 N N . ASP A 1 96 ? -11.992 6.947 14.164 1.00 93.19 96 ASP A N 1
ATOM 754 C CA . ASP A 1 96 ? -12.320 5.575 14.586 1.00 93.19 96 ASP A CA 1
ATOM 755 C C . ASP A 1 96 ? -11.139 4.617 14.383 1.00 93.19 96 ASP A C 1
ATOM 757 O O . ASP A 1 96 ? -10.922 3.713 15.187 1.00 93.19 96 ASP A O 1
ATOM 761 N N . LEU A 1 97 ? -10.364 4.806 13.308 1.00 91.75 97 LEU A N 1
ATOM 762 C CA . LEU A 1 97 ? -9.138 4.043 13.078 1.00 91.75 97 LEU A CA 1
ATOM 763 C C . LEU A 1 97 ? -8.095 4.323 14.168 1.00 91.75 97 LEU A C 1
ATOM 765 O O . LEU A 1 97 ? -7.512 3.382 14.701 1.00 91.75 97 LEU A O 1
ATOM 769 N N . SER A 1 98 ? -7.857 5.594 14.490 1.00 91.75 98 SER A N 1
ATOM 770 C CA . SER A 1 98 ? -6.920 5.998 15.541 1.00 91.75 98 SER A CA 1
ATOM 771 C C . SER A 1 98 ? -7.312 5.454 16.912 1.00 91.75 98 SER A C 1
ATOM 773 O O . SER A 1 98 ? -6.465 4.852 17.567 1.00 91.75 98 SER A O 1
ATOM 775 N N . ASP A 1 99 ? -8.580 5.594 17.300 1.00 91.88 99 ASP A N 1
ATOM 776 C CA . ASP A 1 99 ? -9.094 5.135 18.594 1.00 91.88 99 ASP A CA 1
ATOM 777 C C . ASP A 1 99 ? -8.917 3.607 18.728 1.00 91.88 99 ASP A C 1
ATOM 779 O O . ASP A 1 99 ? -8.372 3.113 19.715 1.00 91.88 99 ASP A O 1
ATOM 783 N N . ARG A 1 100 ? -9.262 2.840 17.683 1.00 91.19 100 ARG A N 1
ATOM 784 C CA . ARG A 1 100 ? -9.089 1.373 17.675 1.00 91.19 100 ARG A CA 1
ATOM 785 C C . ARG A 1 100 ? -7.629 0.925 17.659 1.00 91.19 100 ARG A C 1
ATOM 787 O O . ARG A 1 100 ? -7.304 -0.127 18.200 1.00 91.19 100 ARG A O 1
ATOM 794 N N . LEU A 1 101 ? -6.739 1.676 17.014 1.00 88.81 101 LEU A N 1
ATOM 795 C CA . LEU A 1 101 ? -5.304 1.385 17.056 1.00 88.81 101 LEU A CA 1
ATOM 796 C C . LEU A 1 101 ? -4.717 1.675 18.437 1.00 88.81 101 LEU A C 1
ATOM 798 O O . LEU A 1 101 ? -3.855 0.925 18.896 1.00 88.81 101 LEU A O 1
ATOM 802 N N . GLU A 1 102 ? -5.200 2.715 19.114 1.00 90.75 102 GLU A N 1
ATOM 803 C CA . GLU A 1 102 ? -4.785 3.050 20.474 1.00 90.75 102 GLU A CA 1
ATOM 804 C C . GLU A 1 102 ? -5.199 1.965 21.478 1.00 90.75 102 GLU A C 1
ATOM 806 O O . GLU A 1 102 ? -4.383 1.581 22.317 1.00 90.75 102 GLU A O 1
ATOM 811 N N . GLU A 1 103 ? -6.389 1.373 21.323 1.00 88.69 103 GLU A N 1
ATOM 812 C CA . GLU A 1 103 ? -6.818 0.183 22.083 1.00 88.69 103 GLU A CA 1
ATOM 813 C C . GLU A 1 103 ? -5.866 -1.017 21.910 1.00 88.69 103 GLU A C 1
ATOM 815 O O . GLU A 1 103 ? -5.723 -1.837 22.816 1.00 88.69 103 GLU A O 1
ATOM 820 N N . LEU A 1 104 ? -5.170 -1.101 20.771 1.00 83.62 104 LEU A N 1
ATOM 821 C CA . LEU A 1 104 ? -4.148 -2.112 20.476 1.00 83.62 104 LEU A CA 1
ATOM 822 C C . LEU A 1 104 ? -2.724 -1.667 20.867 1.00 83.62 104 LEU A C 1
ATOM 824 O O . LEU A 1 104 ? -1.754 -2.345 20.534 1.00 83.62 104 LEU A O 1
ATOM 828 N N . GLY A 1 105 ? -2.568 -0.525 21.545 1.00 85.75 105 GLY A N 1
ATOM 829 C CA . GLY A 1 105 ? -1.271 0.024 21.958 1.00 85.75 105 GLY A CA 1
ATOM 830 C C . GLY A 1 105 ? -0.479 0.711 20.837 1.00 85.75 105 GLY A C 1
ATOM 831 O O . GLY A 1 105 ? 0.701 1.036 21.016 1.00 85.75 105 GLY A O 1
ATOM 832 N N . ILE A 1 106 ? -1.105 0.958 19.683 1.00 85.88 106 ILE A N 1
ATOM 833 C CA . ILE A 1 106 ? -0.490 1.573 18.505 1.00 85.88 106 ILE A CA 1
ATOM 834 C C . ILE A 1 106 ? -0.919 3.040 18.408 1.00 85.88 106 ILE A C 1
ATOM 836 O O . ILE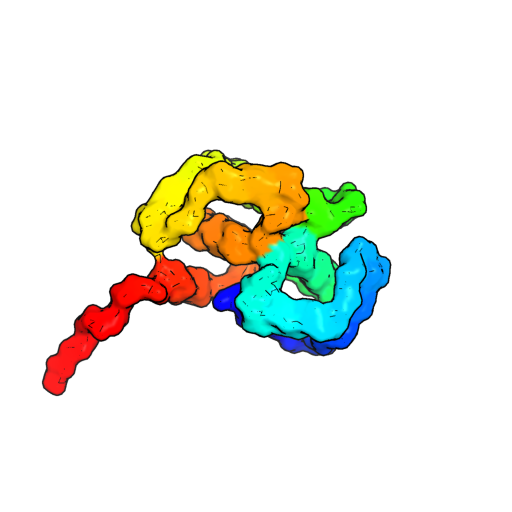 A 1 106 ? -2.052 3.360 18.070 1.00 85.88 106 ILE A O 1
ATOM 840 N N . SER A 1 107 ? 0.018 3.966 18.623 1.00 86.69 107 SER A N 1
ATOM 841 C CA . SER A 1 107 ? -0.274 5.395 18.466 1.00 86.69 107 SER A CA 1
ATOM 842 C C . SER A 1 107 ? -0.214 5.818 16.993 1.00 86.69 107 SER A C 1
ATOM 844 O O . SER A 1 107 ? 0.868 5.943 16.407 1.00 86.69 107 SER A O 1
ATOM 846 N N . LEU A 1 108 ? -1.380 6.081 16.399 1.00 87.69 108 LEU A N 1
ATOM 847 C CA . LEU A 1 108 ? -1.522 6.706 15.085 1.00 87.69 108 LEU A CA 1
ATOM 848 C C . LEU A 1 108 ? -2.460 7.909 15.200 1.00 87.69 108 LEU A C 1
ATOM 850 O O . LEU A 1 108 ? -3.666 7.750 15.318 1.00 87.69 108 LEU A O 1
ATOM 854 N N . LYS A 1 109 ? -1.904 9.121 15.160 1.00 91.12 109 LYS A N 1
ATOM 855 C CA . LYS A 1 109 ? -2.688 10.355 15.304 1.00 91.12 109 LYS A CA 1
ATOM 856 C C . LYS A 1 109 ? -3.563 10.630 14.069 1.00 91.12 109 LYS A C 1
ATOM 858 O O . LYS A 1 109 ? -3.015 10.556 12.962 1.00 91.12 109 LYS A O 1
ATOM 863 N N . PRO A 1 110 ? -4.844 11.015 14.227 1.00 91.12 110 PRO A N 1
ATOM 864 C CA . PRO A 1 110 ? -5.726 11.311 13.100 1.00 91.12 110 PRO A CA 1
ATOM 865 C C . PRO A 1 110 ? -5.157 12.368 12.150 1.00 91.12 110 PRO A C 1
ATOM 867 O O . PRO A 1 110 ? -5.122 12.164 10.938 1.00 91.12 110 PRO A O 1
ATOM 870 N N . GLU A 1 111 ? -4.596 13.448 12.699 1.00 93.31 111 GLU A N 1
ATOM 871 C CA . GLU A 1 111 ? -4.079 14.583 11.924 1.00 93.31 111 GLU A CA 1
ATOM 872 C C . GLU A 1 111 ? -2.905 14.162 11.036 1.00 93.31 111 GLU A C 1
ATOM 874 O O . GLU A 1 111 ? -2.699 14.689 9.943 1.00 93.31 111 GLU A O 1
ATOM 879 N N . LYS A 1 112 ? -2.128 13.171 11.493 1.00 91.75 112 LYS A N 1
ATOM 880 C CA . LYS A 1 112 ? -1.029 12.604 10.714 1.00 91.75 112 LYS A CA 1
ATOM 881 C C . LYS A 1 112 ? -1.559 11.828 9.511 1.00 91.75 112 LYS A C 1
ATOM 883 O O . LYS A 1 112 ? -1.012 11.973 8.422 1.00 91.75 112 LYS A O 1
ATOM 888 N N . VAL A 1 113 ? -2.600 11.017 9.696 1.00 89.88 113 VAL A N 1
ATOM 889 C CA . VAL A 1 113 ? -3.214 10.238 8.608 1.00 89.88 113 VAL A CA 1
ATOM 890 C C . VAL A 1 113 ? -3.873 11.171 7.597 1.00 89.88 113 VAL A C 1
ATOM 892 O O . VAL A 1 113 ? -3.677 11.010 6.395 1.00 89.88 113 VAL A O 1
ATOM 895 N N . GLU A 1 114 ? -4.590 12.190 8.067 1.00 92.38 114 GLU A N 1
ATOM 896 C CA . GLU A 1 114 ? -5.206 13.206 7.212 1.00 92.38 114 GLU A CA 1
ATOM 897 C C . GLU A 1 114 ? -4.163 13.972 6.392 1.00 92.38 114 GLU A C 1
ATOM 899 O O . GLU A 1 114 ? -4.320 14.101 5.178 1.00 92.38 114 GLU A O 1
ATOM 904 N N . ALA A 1 115 ? -3.061 14.403 7.013 1.00 92.38 115 ALA A N 1
ATOM 905 C CA . ALA A 1 115 ? -1.960 15.052 6.303 1.00 92.38 115 ALA A CA 1
ATOM 906 C C . ALA A 1 115 ? -1.327 14.125 5.250 1.00 92.38 115 ALA A C 1
ATOM 908 O O . ALA A 1 115 ? -1.067 14.548 4.124 1.00 92.38 115 ALA A O 1
ATOM 909 N N . GLN A 1 116 ? -1.130 12.843 5.572 1.00 92.44 116 GLN A N 1
ATOM 910 C CA . GLN A 1 116 ? -0.601 11.860 4.620 1.00 92.44 116 GLN A CA 1
ATOM 911 C C . GLN A 1 116 ? -1.564 11.610 3.447 1.00 92.44 116 GLN A C 1
ATOM 913 O O . GLN A 1 116 ? -1.119 11.496 2.306 1.00 92.44 116 GLN A O 1
ATOM 918 N N . LEU A 1 117 ? -2.878 11.584 3.691 1.00 90.56 117 LEU A N 1
ATOM 919 C CA . LEU A 1 117 ? -3.911 11.476 2.650 1.00 90.56 117 LEU A CA 1
ATOM 920 C C . LEU A 1 117 ? -4.037 12.747 1.799 1.00 90.56 117 LEU A C 1
ATOM 922 O O . LEU A 1 117 ? -4.398 12.673 0.620 1.00 90.56 117 LEU A O 1
ATOM 926 N N . ALA A 1 118 ? -3.787 13.917 2.385 1.00 88.88 118 ALA A N 1
ATOM 927 C CA . ALA A 1 118 ? -3.771 15.188 1.670 1.00 88.88 118 ALA A CA 1
ATOM 928 C C . ALA A 1 118 ? -2.560 15.277 0.731 1.00 88.88 118 ALA A C 1
ATOM 930 O O . ALA A 1 118 ? -2.721 15.676 -0.420 1.00 88.88 118 ALA A O 1
ATOM 931 N N . ASN A 1 119 ? -1.392 14.829 1.197 1.00 86.44 119 ASN A N 1
ATOM 932 C CA . ASN A 1 119 ? -0.131 14.910 0.458 1.00 86.44 119 ASN A CA 1
ATOM 933 C C . ASN A 1 119 ? 0.125 13.710 -0.472 1.00 86.44 119 ASN A C 1
ATOM 935 O O . ASN A 1 119 ? 1.052 13.750 -1.271 1.00 86.44 119 ASN A O 1
ATOM 939 N N . GLY A 1 120 ? -0.662 12.632 -0.369 1.00 83.75 120 GLY A N 1
ATOM 940 C CA . GLY A 1 120 ? -0.451 11.403 -1.148 1.00 83.75 120 GLY A CA 1
ATOM 941 C C . GLY A 1 120 ? 0.710 10.531 -0.647 1.00 83.75 120 GLY A C 1
ATOM 942 O O . GLY A 1 120 ? 1.034 9.512 -1.251 1.00 83.75 120 GLY A O 1
ATOM 943 N N . GLU A 1 121 ? 1.313 10.879 0.489 1.00 88.94 121 GLU A N 1
ATOM 944 C CA . GLU A 1 121 ? 2.494 10.223 1.061 1.00 88.94 121 GLU A CA 1
ATOM 945 C C . GLU A 1 121 ? 2.117 9.128 2.063 1.00 88.94 121 GLU A C 1
ATOM 947 O O . GLU A 1 121 ? 2.663 9.037 3.164 1.00 88.94 121 GLU A O 1
ATOM 952 N N . LEU A 1 122 ? 1.137 8.299 1.709 1.00 93.06 122 LEU A N 1
ATOM 953 C CA . LEU A 1 122 ? 0.605 7.303 2.626 1.00 93.06 122 LEU A CA 1
ATOM 954 C C . LEU A 1 122 ? 1.614 6.159 2.836 1.00 93.06 122 LEU A C 1
ATOM 956 O O . LEU A 1 122 ? 1.893 5.421 1.884 1.00 93.06 122 LEU A O 1
ATOM 960 N N . PRO A 1 123 ? 2.169 5.952 4.046 1.00 93.81 123 PRO A N 1
ATOM 961 C CA . PRO A 1 123 ? 3.087 4.847 4.288 1.00 93.81 123 PRO A CA 1
ATOM 962 C C . PRO A 1 123 ? 2.351 3.513 4.182 1.00 93.81 123 PRO A C 1
ATOM 964 O O . PRO A 1 123 ? 1.226 3.382 4.667 1.00 93.81 123 PRO A O 1
ATOM 967 N N . PHE A 1 124 ? 2.999 2.483 3.637 1.00 93.94 124 PHE A N 1
ATOM 968 C CA . PHE A 1 124 ? 2.394 1.151 3.601 1.00 93.94 124 PHE A CA 1
ATOM 969 C C . PHE A 1 124 ? 2.098 0.614 5.010 1.00 93.94 124 PHE A C 1
ATOM 971 O O . PHE A 1 124 ? 1.130 -0.108 5.219 1.00 93.94 124 PHE A O 1
ATOM 978 N N . THR A 1 125 ? 2.881 1.022 6.010 1.00 91.25 125 THR A N 1
ATOM 979 C CA . THR A 1 125 ? 2.633 0.674 7.414 1.00 91.25 125 THR A CA 1
ATOM 980 C C . THR A 1 125 ? 1.297 1.200 7.936 1.00 91.25 125 THR A C 1
ATOM 982 O O . THR A 1 125 ? 0.645 0.486 8.688 1.00 91.25 125 THR A O 1
ATOM 985 N N . ALA A 1 126 ? 0.844 2.381 7.498 1.00 90.94 126 ALA A N 1
ATOM 986 C CA . ALA A 1 126 ? -0.482 2.892 7.849 1.00 90.94 126 ALA A CA 1
ATOM 987 C C . ALA A 1 126 ? -1.594 2.017 7.244 1.00 90.94 126 ALA A C 1
ATOM 989 O O . ALA A 1 126 ? -2.608 1.762 7.888 1.00 90.94 126 ALA A O 1
ATOM 990 N N . PHE A 1 127 ? -1.380 1.484 6.036 1.00 92.31 127 PHE A N 1
ATOM 991 C CA . PHE A 1 127 ? -2.301 0.522 5.424 1.00 92.31 127 PHE A CA 1
ATOM 992 C C . PHE A 1 127 ? -2.320 -0.824 6.168 1.00 92.31 127 PHE A C 1
ATOM 994 O O . PHE A 1 127 ? -3.387 -1.384 6.395 1.00 92.31 127 PHE A O 1
ATOM 1001 N N . LEU A 1 128 ? -1.164 -1.327 6.618 1.00 89.88 128 LEU A N 1
ATOM 1002 C CA . LEU A 1 128 ? -1.107 -2.525 7.469 1.00 89.88 128 LEU A CA 1
ATOM 1003 C C . LEU A 1 128 ? -1.845 -2.320 8.801 1.00 89.88 128 LEU A C 1
ATOM 1005 O O . LEU A 1 128 ? -2.524 -3.226 9.271 1.00 89.88 128 LEU A O 1
ATOM 1009 N N . GLN A 1 129 ? -1.745 -1.125 9.387 1.00 90.06 129 GLN A N 1
ATOM 1010 C CA . GLN A 1 129 ? -2.484 -0.747 10.594 1.00 90.06 129 GLN A CA 1
ATOM 1011 C C . GLN A 1 129 ? -3.997 -0.686 10.348 1.00 90.06 129 GLN A C 1
ATOM 1013 O O . GLN A 1 129 ? -4.769 -1.155 11.178 1.00 90.06 129 GLN A O 1
ATOM 1018 N N . LEU A 1 130 ? -4.441 -0.201 9.187 1.00 90.50 130 LEU A N 1
ATOM 1019 C CA . LEU A 1 130 ? -5.846 -0.321 8.791 1.00 90.50 130 LEU A CA 1
ATOM 1020 C C . LEU A 1 130 ? -6.274 -1.795 8.699 1.00 90.50 130 LEU A C 1
ATOM 1022 O O . LEU A 1 130 ? -7.281 -2.172 9.293 1.00 90.50 130 LEU A O 1
ATOM 1026 N N . ALA A 1 131 ? -5.481 -2.636 8.027 1.00 89.19 131 ALA A N 1
ATOM 1027 C CA . ALA A 1 131 ? -5.760 -4.066 7.859 1.00 89.19 131 ALA A CA 1
ATOM 1028 C C . ALA A 1 131 ? -5.741 -4.872 9.175 1.00 89.19 131 ALA A C 1
ATOM 1030 O O . ALA A 1 131 ? -6.277 -5.979 9.244 1.00 89.19 131 ALA A O 1
ATOM 1031 N N . LEU A 1 132 ? -5.120 -4.327 10.223 1.00 85.75 132 LEU A N 1
ATOM 1032 C CA . LEU A 1 132 ? -5.173 -4.861 11.583 1.00 85.75 132 LEU A CA 1
ATOM 1033 C C . LEU A 1 132 ? -6.532 -4.633 12.245 1.00 85.75 132 LEU A C 1
ATOM 1035 O O . LEU A 1 132 ? -7.041 -5.514 12.938 1.00 85.75 132 LEU A O 1
ATOM 1039 N N . VAL A 1 133 ? -7.112 -3.453 12.031 1.00 86.50 133 VAL A N 1
ATOM 1040 C CA . VAL A 1 133 ? -8.377 -3.036 12.642 1.00 86.50 133 VAL A CA 1
ATOM 1041 C C . VAL A 1 133 ? -9.578 -3.590 11.881 1.00 86.50 133 VAL A C 1
ATOM 1043 O O . VAL A 1 133 ? -10.598 -3.924 12.489 1.00 86.50 133 VAL A O 1
ATOM 1046 N N . VAL A 1 134 ? -9.470 -3.694 10.556 1.00 84.19 134 VAL A N 1
ATOM 1047 C CA . VAL A 1 134 ? -10.526 -4.226 9.691 1.00 84.19 134 VAL A CA 1
ATOM 1048 C C . VAL A 1 134 ? -9.978 -5.252 8.704 1.00 84.19 134 VAL A C 1
ATOM 1050 O O . VAL A 1 134 ? -8.916 -5.040 8.123 1.00 84.19 134 VAL A O 1
ATOM 1053 N N . PRO A 1 135 ? -10.689 -6.371 8.482 1.00 80.00 135 PRO A N 1
ATOM 1054 C CA . PRO A 1 135 ? -10.251 -7.379 7.533 1.00 80.00 135 PRO A CA 1
ATOM 1055 C C . PRO A 1 135 ? -10.395 -6.854 6.104 1.00 80.00 135 PRO A C 1
ATOM 1057 O O . PRO A 1 135 ? -11.494 -6.800 5.560 1.00 80.00 135 PRO A O 1
ATOM 1060 N N . VAL A 1 136 ? -9.269 -6.533 5.474 1.00 80.00 136 VAL A N 1
ATOM 1061 C CA . VAL A 1 136 ? -9.224 -6.240 4.041 1.00 80.00 136 VAL A CA 1
ATOM 1062 C C . VAL A 1 136 ? -9.325 -7.563 3.281 1.00 80.00 136 VAL A C 1
ATOM 1064 O O . VAL A 1 136 ? -8.432 -8.414 3.365 1.00 80.00 136 VAL A O 1
ATOM 1067 N N . SER A 1 137 ? -10.426 -7.754 2.555 1.00 76.38 137 SER A N 1
ATOM 1068 C CA . SER A 1 137 ? -10.666 -8.982 1.790 1.00 76.38 137 SER A CA 1
ATOM 1069 C C . SER A 1 137 ? -9.518 -9.251 0.817 1.00 76.38 137 SER A C 1
ATOM 1071 O O . SER A 1 137 ? -9.020 -8.335 0.168 1.00 76.38 137 SER A O 1
ATOM 1073 N N . GLU A 1 138 ? -9.090 -10.512 0.730 1.00 76.06 138 GLU A N 1
ATOM 1074 C CA . GLU A 1 138 ? -8.011 -10.996 -0.149 1.00 76.06 138 GLU A CA 1
ATOM 1075 C C . GLU A 1 138 ? -6.609 -10.423 0.131 1.00 76.06 138 GLU A C 1
ATOM 1077 O O . GLU A 1 138 ? -5.627 -10.906 -0.432 1.00 76.06 138 GLU A O 1
ATOM 1082 N N . PHE A 1 139 ? -6.466 -9.477 1.063 1.00 78.06 139 PHE A N 1
ATOM 1083 C CA . PHE A 1 139 ? -5.163 -8.944 1.465 1.00 78.06 139 PHE A CA 1
ATOM 1084 C C . PHE A 1 139 ? -4.307 -9.969 2.221 1.00 78.06 139 PHE A C 1
ATOM 1086 O O . PHE A 1 139 ? -3.075 -9.902 2.198 1.00 78.06 139 PHE A O 1
ATOM 1093 N N . THR A 1 140 ? -4.948 -10.987 2.803 1.00 67.62 140 THR A N 1
ATOM 1094 C CA . THR A 1 140 ? -4.279 -12.136 3.433 1.00 67.62 140 THR A CA 1
ATOM 1095 C C . THR A 1 140 ? -3.374 -12.917 2.478 1.00 67.62 140 THR A C 1
ATOM 1097 O O . THR A 1 140 ? -2.464 -13.613 2.919 1.00 67.62 140 THR A O 1
ATOM 1100 N N . ARG A 1 141 ? -3.549 -12.758 1.157 1.00 71.06 141 ARG A N 1
ATOM 1101 C CA . ARG A 1 141 ? -2.653 -13.319 0.128 1.00 71.06 141 ARG A CA 1
ATOM 1102 C C . ARG A 1 141 ? -1.241 -12.720 0.175 1.00 71.06 141 ARG A C 1
ATOM 1104 O O . ARG A 1 141 ? -0.297 -13.297 -0.369 1.00 71.06 141 ARG A O 1
ATOM 1111 N N . PHE A 1 142 ? -1.081 -11.555 0.800 1.00 70.12 142 PHE A N 1
ATOM 1112 C CA . PHE A 1 142 ? 0.198 -10.852 0.903 1.00 70.12 142 PHE A CA 1
ATOM 1113 C C . PHE A 1 142 ? 0.761 -10.816 2.315 1.00 70.12 142 PHE A C 1
ATOM 1115 O O . PHE A 1 142 ? 1.979 -10.710 2.473 1.00 70.12 142 PHE A O 1
ATOM 1122 N N . VAL A 1 143 ? -0.113 -10.862 3.317 1.00 70.81 143 VAL A N 1
ATOM 1123 C CA . VAL A 1 143 ? 0.245 -10.722 4.725 1.00 70.81 143 VAL A CA 1
ATOM 1124 C C . VAL A 1 143 ? -0.587 -11.701 5.540 1.00 70.81 143 VAL A C 1
ATOM 1126 O O . VAL A 1 143 ? -1.811 -11.609 5.524 1.00 70.81 143 VAL A O 1
ATOM 1129 N N . ASP A 1 144 ? 0.053 -12.620 6.265 1.00 67.00 144 ASP A N 1
ATOM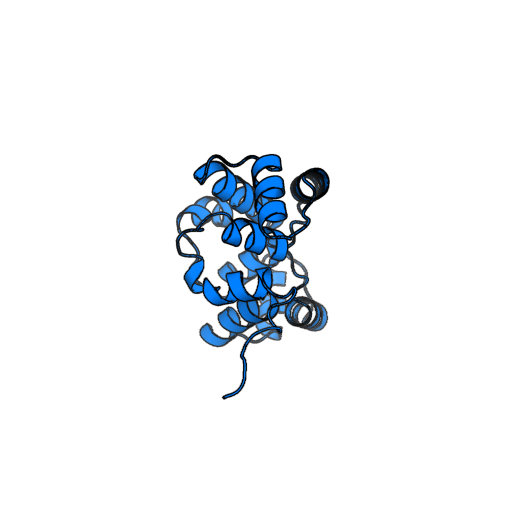 1130 C CA . ASP A 1 144 ? -0.677 -13.485 7.192 1.00 67.00 144 ASP A CA 1
ATOM 1131 C C . ASP A 1 144 ? -1.302 -12.628 8.310 1.00 67.00 144 ASP A C 1
ATOM 1133 O O . ASP A 1 144 ? -0.716 -11.649 8.782 1.00 67.00 144 ASP A O 1
ATOM 1137 N N . ARG A 1 145 ? -2.508 -12.983 8.758 1.00 62.78 145 ARG A N 1
ATOM 1138 C CA . ARG A 1 145 ? -3.144 -12.308 9.894 1.00 62.78 145 ARG A CA 1
ATOM 1139 C C . ARG A 1 145 ? -2.322 -12.473 11.176 1.00 62.78 145 ARG A C 1
ATOM 1141 O O . ARG A 1 145 ? -2.298 -11.555 11.989 1.00 62.78 145 ARG A O 1
ATOM 1148 N N . ASN A 1 146 ? -1.617 -13.590 11.335 1.00 62.84 146 ASN A N 1
ATOM 1149 C CA . ASN A 1 146 ? -0.677 -13.794 12.433 1.00 62.84 146 ASN A CA 1
ATOM 1150 C C . ASN A 1 146 ? 0.527 -12.854 12.321 1.00 62.84 146 ASN A C 1
ATOM 1152 O O . ASN A 1 146 ? 0.891 -12.250 13.319 1.00 62.84 146 ASN A O 1
ATOM 1156 N N . ASP A 1 147 ? 1.069 -12.629 11.117 1.00 65.69 147 ASP A N 1
ATOM 1157 C CA . ASP A 1 147 ? 2.135 -11.636 10.906 1.00 65.69 147 ASP A CA 1
ATOM 1158 C C . ASP A 1 147 ? 1.665 -10.219 11.301 1.00 65.69 147 ASP A C 1
ATOM 1160 O O . ASP A 1 147 ? 2.453 -9.435 11.835 1.00 65.69 147 ASP A O 1
ATOM 1164 N N . LEU A 1 148 ? 0.393 -9.879 11.032 1.00 63.41 148 LEU A N 1
ATOM 1165 C CA . LEU A 1 148 ? -0.220 -8.610 11.455 1.00 63.41 148 LEU A CA 1
ATOM 1166 C C . LEU A 1 148 ? -0.275 -8.519 12.981 1.00 63.41 148 LEU A C 1
ATOM 1168 O O . LEU A 1 148 ? 0.212 -7.542 13.551 1.00 63.41 148 LEU A O 1
ATOM 1172 N N . LEU A 1 149 ? -0.832 -9.538 13.638 1.00 61.72 149 LEU A N 1
ATOM 1173 C CA . LEU A 1 149 ? -0.973 -9.578 15.094 1.00 61.72 149 LEU A CA 1
ATOM 1174 C C . LEU A 1 149 ? 0.380 -9.584 15.816 1.00 61.72 149 LEU A C 1
ATOM 1176 O O . LEU A 1 149 ? 0.539 -8.847 16.784 1.00 61.72 149 LEU A O 1
ATOM 1180 N N . GLU A 1 150 ? 1.364 -10.345 15.333 1.00 61.16 150 GLU A N 1
ATOM 1181 C CA . GLU A 1 150 ? 2.721 -10.376 15.895 1.00 61.16 150 GLU A CA 1
ATOM 1182 C C . GLU A 1 150 ? 3.367 -8.992 15.878 1.00 61.16 150 GLU A C 1
ATOM 1184 O O . GLU A 1 150 ? 3.953 -8.562 16.864 1.00 61.16 150 GLU A O 1
ATOM 1189 N N . ALA A 1 151 ? 3.225 -8.250 14.781 1.00 59.09 151 ALA A N 1
ATOM 1190 C CA . ALA A 1 151 ? 3.804 -6.916 14.695 1.00 59.09 151 ALA A CA 1
ATOM 1191 C C . ALA A 1 151 ? 3.044 -5.851 15.490 1.00 59.09 151 ALA A C 1
ATOM 1193 O O . ALA A 1 151 ? 3.630 -4.826 15.836 1.00 59.09 151 ALA A O 1
ATOM 1194 N N . ALA A 1 152 ? 1.752 -6.065 15.742 1.00 53.56 152 ALA A N 1
ATOM 1195 C CA . ALA A 1 152 ? 0.967 -5.232 16.647 1.00 53.56 152 ALA A CA 1
ATOM 1196 C C . ALA A 1 152 ? 1.324 -5.507 18.117 1.00 53.56 152 ALA A C 1
ATOM 1198 O O . ALA A 1 152 ? 1.372 -4.580 18.919 1.00 53.56 152 ALA A O 1
ATOM 1199 N N . GLY A 1 153 ? 1.603 -6.771 18.451 1.00 46.94 153 GLY A N 1
ATOM 1200 C CA . GLY A 1 153 ? 1.884 -7.257 19.801 1.00 46.94 153 GLY A CA 1
ATOM 1201 C C . GLY A 1 153 ? 3.349 -7.201 20.237 1.00 46.94 153 GLY A C 1
ATOM 1202 O O . GLY A 1 153 ? 3.646 -7.603 21.359 1.00 46.94 153 GLY A O 1
ATOM 1203 N N . ASP A 1 154 ? 4.271 -6.684 19.417 1.00 44.31 154 ASP A N 1
ATOM 1204 C CA . ASP A 1 154 ? 5.703 -6.580 19.755 1.00 44.31 154 ASP A CA 1
ATOM 1205 C C . ASP A 1 154 ? 6.010 -5.392 20.705 1.00 44.31 154 ASP A C 1
ATOM 1207 O O . ASP A 1 154 ? 6.959 -4.618 20.543 1.00 44.31 154 ASP A O 1
ATOM 1211 N N . ARG A 1 155 ? 5.162 -5.247 21.730 1.00 46.56 155 ARG A N 1
ATOM 1212 C CA . ARG A 1 155 ? 5.484 -4.680 23.042 1.00 46.56 155 ARG A CA 1
ATOM 1213 C C . ARG A 1 155 ? 5.011 -5.672 24.110 1.00 46.56 155 ARG A C 1
ATOM 1215 O O . ARG A 1 155 ? 3.850 -5.683 24.490 1.00 46.56 155 ARG A O 1
ATOM 1222 N N . GLU A 1 156 ? 5.973 -6.471 24.571 1.00 46.62 156 GLU A N 1
ATOM 1223 C CA . GLU A 1 156 ? 5.955 -7.329 25.765 1.00 46.62 156 GLU A CA 1
ATOM 1224 C C . GLU A 1 156 ? 4.880 -8.429 25.864 1.00 46.62 156 GLU A C 1
ATOM 1226 O O . GLU A 1 156 ? 3.874 -8.292 26.548 1.00 46.62 156 GLU A O 1
ATOM 1231 N N . PHE A 1 157 ? 5.224 -9.622 25.369 1.00 35.94 157 PHE A N 1
ATOM 1232 C CA . PHE A 1 157 ? 4.850 -10.893 26.011 1.00 35.94 157 PHE A CA 1
ATOM 1233 C C . PHE A 1 157 ? 6.085 -11.807 26.153 1.00 35.94 157 PHE A C 1
ATOM 1235 O O . PHE A 1 157 ? 6.102 -12.959 25.736 1.00 35.94 157 PHE A O 1
ATOM 1242 N N . SER A 1 158 ? 7.152 -11.273 26.766 1.00 37.28 158 SER A N 1
ATOM 1243 C CA . SER A 1 158 ? 8.304 -12.059 27.261 1.00 37.28 158 SER A CA 1
ATOM 1244 C C . SER A 1 158 ? 8.221 -12.376 28.762 1.00 37.28 158 SER A C 1
ATOM 1246 O O . SER A 1 158 ? 9.211 -12.772 29.372 1.00 37.28 158 SER A O 1
ATOM 1248 N N . ALA A 1 159 ? 7.049 -12.253 29.386 1.00 44.69 159 ALA A N 1
ATOM 1249 C CA . ALA A 1 159 ? 6.831 -12.704 30.755 1.00 44.69 159 ALA A CA 1
ATOM 1250 C C . ALA A 1 159 ? 5.671 -13.706 30.784 1.00 44.69 159 ALA A C 1
ATOM 1252 O O . ALA A 1 159 ? 4.588 -13.402 30.304 1.00 44.69 159 ALA A O 1
ATOM 1253 N N . PHE A 1 160 ? 5.920 -14.876 31.382 1.00 44.31 160 PHE A N 1
ATOM 1254 C CA . PHE A 1 160 ? 5.035 -16.043 31.532 1.00 44.31 160 PHE A CA 1
ATOM 1255 C C . PHE A 1 160 ? 5.046 -17.093 30.412 1.00 44.31 160 PHE A C 1
ATOM 1257 O O . PHE A 1 160 ? 4.021 -17.441 29.838 1.00 44.31 160 PHE A O 1
ATOM 1264 N N . GLN A 1 161 ? 6.181 -17.781 30.274 1.00 35.41 161 GLN A N 1
ATOM 1265 C CA . GLN A 1 161 ? 6.115 -19.241 30.382 1.00 35.41 161 GLN A CA 1
ATOM 1266 C C . GLN A 1 161 ? 6.985 -19.699 31.548 1.00 35.41 161 GLN A C 1
ATOM 1268 O O . GLN A 1 161 ? 8.214 -19.676 31.505 1.00 35.41 161 GLN A O 1
ATOM 1273 N N . GLY A 1 162 ? 6.294 -20.030 32.638 1.00 39.75 162 GLY A N 1
ATOM 1274 C CA . GLY A 1 162 ? 6.868 -20.672 33.804 1.00 39.75 162 GLY A CA 1
ATOM 1275 C C . GLY A 1 162 ? 7.404 -22.051 33.439 1.00 39.75 162 GLY A C 1
ATOM 1276 O O . GLY A 1 162 ? 6.742 -22.842 32.769 1.00 39.75 162 GLY A O 1
ATOM 1277 N N . LYS A 1 163 ? 8.621 -22.297 33.914 1.00 36.97 163 LYS A N 1
ATOM 1278 C CA . LYS A 1 163 ? 9.201 -23.622 34.106 1.00 36.97 163 LYS A CA 1
ATOM 1279 C C . LYS A 1 163 ? 8.234 -24.529 34.883 1.00 36.97 163 LYS A C 1
ATOM 1281 O O . LYS A 1 163 ? 7.639 -24.049 35.851 1.00 36.97 163 LYS A O 1
ATOM 1286 N N . PRO A 1 164 ? 8.163 -25.826 34.572 1.00 52.00 164 PRO A N 1
ATOM 1287 C CA . PRO A 1 164 ? 8.230 -26.842 35.609 1.00 52.00 164 PRO A CA 1
ATOM 1288 C C . PRO A 1 164 ? 9.673 -27.001 36.119 1.00 52.00 164 PRO A C 1
ATOM 1290 O O . PRO A 1 164 ? 10.614 -26.995 35.289 1.00 52.00 164 PRO A O 1
#

Secondary structure (DSSP, 8-state):
-HHHHHHHHHHHTT--HHHHHHHHHHTT----HHHHHHHHHHT--BHHHHHHHHHHTT----GGGHHHHTT-SSHHHHHHHHHHHHHHHTT--HHHHHHHHHHTT----HHHHHHHHHHT--BHHHHHHHHHHS--TTGGGTS-HHHHHHHHS-S---S-----

Solvent-accessible surface area (backbone atoms only — not comparable to full-atom values): 9310 Å² total; per-residue (Å²): 103,58,31,55,35,56,50,53,53,29,62,76,56,76,49,51,61,56,60,48,16,52,49,38,29,75,71,74,48,84,54,40,46,70,57,44,48,52,28,42,69,70,35,71,42,35,34,2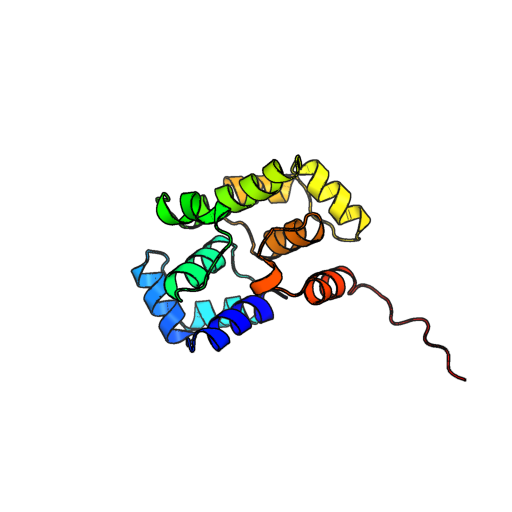4,58,51,52,48,49,33,58,74,62,69,47,90,70,46,74,88,42,47,71,38,62,77,69,46,94,45,51,34,59,23,32,42,48,47,54,52,46,58,34,52,77,70,73,44,50,62,58,56,50,24,54,57,32,45,78,58,74,39,90,51,60,44,69,58,53,51,50,23,57,72,71,42,66,38,45,33,62,60,53,52,53,48,46,67,78,42,87,53,70,70,48,58,83,58,44,51,69,64,58,49,50,51,67,58,50,76,73,81,79,89,72,85,83,77,78,132

Nearest PDB structures (foldseek):
  7xrc-assembly1_C-2  TM=3.301E-01  e=3.494E+00  Mus
  5wc9-assembly1_B  TM=3.152E-01  e=3.854E+00  Homo sapiens
  1e3o-assembly1_C-2  TM=3.166E-01  e=6.606E+00  Homo sapiens

Foldseek 3Di:
DLLQLLVVLCVVLVHDLQQLQVQLVVVPDHGDSCRSCVCSVVSFAALLSVLSSCVSSVHDDPPVLCCLSVVDPGSLSSSLCVQVVLCVVVPHDLVNLQVQLVVLVHHDDSVNCVVCSVVSVHRVVVVLSSCLSPPDPPCCVRPPNVNSSCVSPPPDPPPDDDDD

Sequence (164 aa):
MATRTARGVLARKDFSFAQLAERISVDGMPESLRGTESKIHRGTYSLAFFLAMLDVVGAEYPTQWTKFIDSNKSWENAAKHVFLHEMKAHGLSVKDLSDRLEELGISLKPEKVEAQLANGELPFTAFLQLALVVPVSEFTRFVDRNDLLEAAGDREFSAFQGKP

Organism: Cupriavidus metallidurans (strain ATCC 43123 / DSM 2839 / NBRC 102507 / CH34) (NCBI:txid266264)

InterPro domains:
  IPR045526 Domain of unknown function DUF6471 [PF20075] (2-60)
  IPR045526 Domain of unknown function DUF6471 [PF20075] (75-137)